Protein 2VTY (pdb70)

Sequence (144 aa):
VYPLPENMVYRFDKSTNILDYLSTERDHVMMAVRRYYMSKQRRLDDLYRQLPTKTRSYIDIINIYCDKVSNDYMASTKSFTVYDINNEVNTIMLDNKGLGVRLATISFITELGRRCMNPVKTIKMFTLLSHTICDDCFVDYITDIS

Solvent-accessible surface area: 10705 Å² total; per-residue (Å²): 88,205,111,88,84,106,100,73,51,128,60,133,91,72,74,66,37,64,101,106,69,26,91,74,138,175,37,86,89,59,85,60,75,115,141,140,118,67,99,85,125,115,51,62,64,9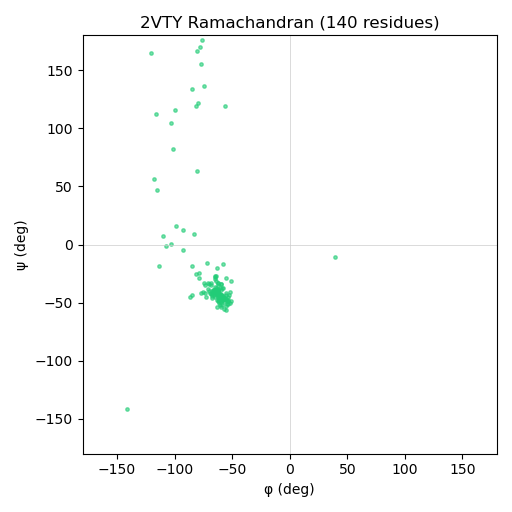2,156,114,41,83,111,139,49,73,36,54,55,71,12,52,65,102,96,18,74,129,99,67,133,106,115,204,5,51,62,170,97,21,57,12,158,84,35,12,89,105,9,69,85,84,3,133,120,68,99,30,34,49,32,0,19,59,12,31,37,102,7,49,53,16,10,151,85,15,54,63,69,97,47,15,104,131,1,80,71,65,1,54,141,18,10,64,34,120,25,8,69,86,73,11,69,121,85,74

Nearest PDB structures (foldseek):
  2vty-assembly1_A  TM=1.007E+00  e=2.854E-21  Orthopoxvirus vaccinia
  5ajj-assembly1_A-2  TM=9.37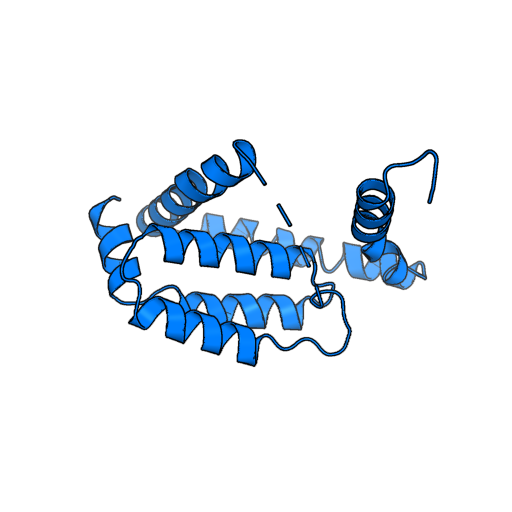5E-01  e=9.567E-15  Variola virus
  5ajk-assembly1_C  TM=9.297E-01  e=5.403E-15  Variola virus
  4d2l-assembly1_A  TM=9.194E-01  e=1.202E-14  Vaccinia virus Ankara
  5ajk-assembly1_A  TM=8.430E-01  e=2.882E-15  Variola virus

CATH classification: 1.10.437.10

Organism: Vaccinia virus (strain Ankara) (NCBI:txid126794)

Foldseek 3Di:
DPPDDPVVVVVVCLVCVCVVQCPDVVSVVVVVVVVVVVVVVVVVVVVVDDVLVVLLVVVLCVVLVVVVVVHCLQDPDDDLPVVLVVLLVVCVVDLDLVSLSVLVNVLVVSLVSHPDPVVSVVSVVSNVVSSPDVSNVVVSVVVD

Structure (mmCIF, N/CA/C/O backbone):
data_2VTY
#
_entry.id   2VTY
#
_cell.length_a   88.261
_cell.length_b   88.261
_cell.length_c   88.261
_cell.angle_alpha   90.00
_cell.angle_beta   90.00
_cell.angle_gamma   90.00
#
_symmetry.space_group_name_H-M   'P 2 3'
#
loop_
_entity.id
_entity.type
_entity.pdbx_description
1 polymer 'PROTEIN F1'
2 water water
#
loop_
_atom_site.group_PDB
_atom_site.id
_atom_site.type_symbol
_atom_site.label_atom_id
_atom_site.label_alt_id
_atom_site.label_comp_id
_atom_site.label_asym_id
_atom_site.label_entity_id
_atom_site.label_seq_id
_atom_site.pdbx_PDB_ins_code
_atom_site.Cartn_x
_atom_site.Cartn_y
_atom_site.Cartn_z
_atom_site.occupancy
_atom_site.B_iso_or_equiv
_atom_site.auth_seq_id
_atom_site.auth_comp_id
_atom_site.auth_asym_id
_atom_site.auth_atom_id
_atom_site.pdbx_PDB_model_num
ATOM 1 N N . VAL A 1 30 ? -8.384 -26.356 33.759 1.00 68.75 34 VAL A N 1
ATOM 2 C CA . VAL A 1 30 ? -9.317 -26.514 34.932 1.00 69.58 34 VAL A CA 1
ATOM 3 C C . VAL A 1 30 ? -9.850 -25.156 35.433 1.00 69.61 34 VAL A C 1
ATOM 4 O O . VAL A 1 30 ? -9.838 -24.184 34.676 1.00 69.80 34 VAL A O 1
ATOM 6 N N . TYR A 1 31 ? -10.307 -25.074 36.690 1.00 69.74 35 TYR A N 1
ATOM 7 C CA . TYR A 1 31 ? -11.076 -23.886 37.124 1.00 69.62 35 TYR A CA 1
ATOM 8 C C . TYR A 1 31 ? -10.462 -22.764 37.990 1.00 67.84 35 TYR A C 1
ATOM 9 O O . TYR A 1 31 ? -10.102 -22.998 39.149 1.00 69.03 35 TYR A O 1
ATOM 18 N N . PRO A 1 32 ? -10.168 -21.621 37.355 1.00 65.41 36 PRO A N 1
ATOM 19 C CA . PRO A 1 32 ? -11.009 -20.465 37.131 1.00 63.38 36 PRO A CA 1
ATOM 20 C C . PRO A 1 32 ? -11.233 -20.415 35.604 1.00 61.37 36 PRO A C 1
ATOM 21 O O . PRO A 1 32 ? -12.188 -19.805 35.141 1.00 61.16 36 PRO A O 1
ATOM 25 N N . LEU A 1 33 ? -10.363 -21.104 34.856 1.00 59.41 37 LEU A N 1
ATOM 26 C CA . LEU A 1 33 ? -10.290 -21.075 33.381 1.00 58.74 37 LEU A CA 1
ATOM 27 C C . LEU A 1 33 ? -11.414 -21.862 32.709 1.00 58.74 37 LEU A C 1
ATOM 28 O O . LEU A 1 33 ? -11.741 -22.965 33.144 1.00 57.71 37 LEU A O 1
ATOM 33 N N . PRO A 1 34 ? -12.014 -21.295 31.642 1.00 59.40 38 PRO A N 1
ATOM 34 C CA . PRO A 1 34 ? -12.958 -22.067 30.818 1.00 60.01 38 PRO A CA 1
ATOM 35 C C . PRO A 1 34 ? -12.310 -23.353 30.279 1.00 60.92 38 PRO A C 1
ATOM 36 O O . PRO A 1 34 ? -11.300 -23.288 29.559 1.00 61.02 38 PRO A O 1
ATOM 40 N N . GLU A 1 35 ? -12.863 -24.514 30.644 1.00 62.02 39 GLU A N 1
ATOM 41 C CA . GLU A 1 35 ? -12.302 -25.807 30.197 1.00 62.60 39 GLU A CA 1
ATOM 42 C C . GLU A 1 35 ? -12.187 -25.915 28.655 1.00 61.93 39 GLU A C 1
ATOM 43 O O . GLU A 1 35 ? -11.170 -26.384 28.135 1.00 61.71 39 GLU A O 1
ATOM 47 N N . ASN A 1 36 ? -13.200 -25.450 27.927 1.00 60.78 40 ASN A N 1
ATOM 48 C CA . ASN A 1 36 ? -13.080 -25.350 26.466 1.00 59.77 40 ASN A CA 1
ATOM 49 C C . ASN A 1 36 ? -11.826 -24.613 26.012 1.00 57.12 40 ASN A C 1
ATOM 50 O O . ASN A 1 36 ? -11.286 -24.914 24.952 1.00 57.24 40 ASN A O 1
ATOM 54 N N . MET A 1 37 ? -11.374 -23.648 26.816 1.00 53.65 41 MET A N 1
ATOM 55 C CA . MET A 1 37 ? -10.233 -22.804 26.447 1.00 49.84 41 MET A CA 1
ATOM 56 C C . MET A 1 37 ? -8.903 -23.581 26.525 1.00 45.84 41 MET A C 1
ATOM 57 O O . MET A 1 37 ? -8.099 -23.491 25.612 1.00 44.73 41 MET A O 1
ATOM 62 N N . VAL A 1 38 ? -8.689 -24.342 27.595 1.00 42.52 42 VAL A N 1
ATOM 63 C CA . VAL A 1 38 ? -7.435 -25.088 27.747 1.00 40.54 42 VAL A CA 1
ATOM 64 C C . VAL A 1 38 ? -7.336 -26.162 26.676 1.00 40.11 42 VAL A C 1
ATOM 65 O O . VAL A 1 38 ? -6.274 -26.348 26.078 1.00 39.49 42 VAL A O 1
ATOM 69 N N . TYR A 1 39 ? -8.439 -26.869 26.442 1.00 39.27 43 TYR A N 1
ATOM 70 C CA . TYR A 1 39 ? -8.514 -27.845 25.365 1.00 39.60 43 TYR A CA 1
ATOM 71 C C . TYR A 1 39 ? -8.153 -27.214 23.986 1.00 37.68 43 TYR A C 1
ATOM 72 O O . TYR A 1 39 ? -7.393 -27.816 23.214 1.00 36.62 43 TYR A O 1
ATOM 81 N N . ARG A 1 40 ? -8.662 -26.010 23.698 1.00 35.83 44 ARG A N 1
ATOM 82 C CA . ARG A 1 40 ? -8.377 -25.323 22.438 1.00 35.85 44 ARG A CA 1
ATOM 83 C C . ARG A 1 40 ? -6.904 -24.991 22.324 1.00 35.55 44 ARG A C 1
ATOM 84 O O . ARG A 1 40 ? -6.329 -25.054 21.221 1.00 34.83 44 ARG A O 1
ATOM 87 N N . PHE A 1 41 ? -6.296 -24.620 23.457 1.00 33.39 45 PHE A N 1
ATOM 88 C CA . PHE A 1 41 ? -4.878 -24.271 23.468 1.00 31.71 45 PHE A CA 1
ATOM 89 C C . PHE A 1 41 ? -3.985 -25.507 23.373 1.00 30.55 45 PHE A C 1
ATOM 90 O O . PHE A 1 41 ? -2.981 -25.482 22.678 1.00 29.92 45 PHE A O 1
ATOM 98 N N . ASP A 1 42 ? -4.346 -26.573 24.077 1.00 30.71 46 ASP A N 1
ATOM 99 C CA . ASP A 1 42 ? -3.692 -27.865 23.889 1.00 32.91 46 ASP A CA 1
ATOM 100 C C . ASP A 1 42 ? -3.736 -28.257 22.396 1.00 34.14 46 ASP A C 1
ATOM 101 O O . ASP A 1 42 ? -2.731 -28.677 21.822 1.00 33.29 46 ASP A O 1
ATOM 106 N N . LYS A 1 43 ? -4.900 -28.089 21.764 1.00 34.90 47 LYS A N 1
ATOM 107 C CA . LYS A 1 43 ? -5.055 -28.483 20.365 1.00 37.17 47 LYS A CA 1
ATOM 108 C C . LYS A 1 43 ? -4.153 -27.634 19.461 1.00 35.77 47 LYS A C 1
ATOM 109 O O . LYS A 1 43 ? -3.484 -28.156 18.575 1.00 35.01 47 LYS A O 1
ATOM 114 N N . SER A 1 44 ? -4.065 -26.341 19.747 1.00 34.79 48 SER A N 1
ATOM 115 C CA . SER A 1 44 ? -3.303 -25.433 18.891 1.00 34.89 48 SER A CA 1
ATOM 116 C C . SER A 1 44 ? -1.787 -25.621 19.000 1.00 32.58 48 SER A C 1
ATOM 117 O O . SER A 1 44 ? -1.067 -25.125 18.148 1.00 32.62 48 SER A O 1
ATOM 120 N N . THR A 1 45 ? -1.328 -26.319 20.047 1.00 30.54 49 THR A N 1
ATOM 121 C CA . THR A 1 45 ? 0.107 -26.540 20.297 1.00 30.14 49 THR A CA 1
ATOM 122 C C . THR A 1 45 ? 0.517 -27.978 20.080 1.00 29.94 49 THR A C 1
ATOM 123 O O . THR A 1 45 ? 1.648 -28.362 20.334 1.00 28.08 49 THR A O 1
ATOM 127 N N . ASN A 1 46 ? -0.417 -28.761 19.554 1.00 31.02 50 ASN A N 1
ATOM 128 C CA . ASN A 1 46 ? -0.197 -30.165 19.295 1.00 31.75 50 ASN A CA 1
ATOM 129 C C . ASN A 1 46 ? 0.972 -30.457 18.317 1.00 28.98 50 ASN A C 1
ATOM 130 O O . ASN A 1 46 ? 1.661 -31.434 18.503 1.00 29.61 50 ASN A O 1
ATOM 135 N N . ILE A 1 47 ? 1.217 -29.599 17.320 1.00 27.35 51 ILE A N 1
ATOM 136 C CA . ILE A 1 47 ? 2.328 -29.801 16.374 1.00 26.14 51 ILE A CA 1
ATOM 137 C C . ILE A 1 47 ? 3.627 -29.928 17.140 1.00 24.39 51 ILE A C 1
A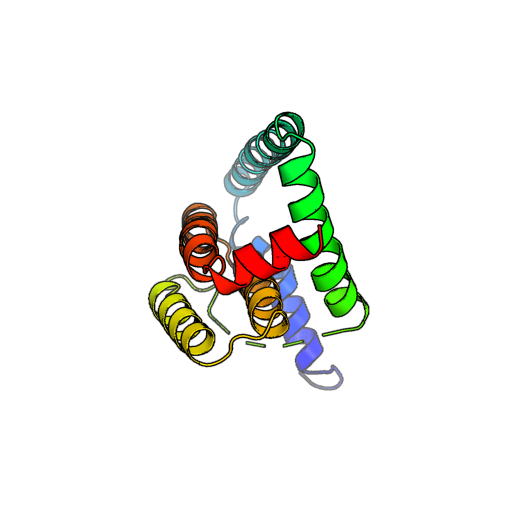TOM 138 O O . ILE A 1 47 ? 4.559 -30.560 16.657 1.00 24.40 51 ILE A O 1
ATOM 143 N N . LEU A 1 48 ? 3.728 -29.302 18.313 1.00 23.91 52 LEU A N 1
ATOM 144 C CA . LEU A 1 48 ? 5.000 -29.291 19.034 1.00 24.16 52 LEU A CA 1
ATOM 145 C C . LEU A 1 48 ? 5.435 -30.681 19.482 1.00 24.71 52 LEU A C 1
ATOM 146 O O . LEU A 1 48 ? 6.617 -30.938 19.580 1.00 23.52 52 LEU A O 1
ATOM 151 N N . ASP A 1 49 ? 4.480 -31.574 19.751 1.00 26.71 53 ASP A N 1
ATOM 152 C CA . ASP A 1 49 ? 4.813 -32.974 20.028 1.00 28.61 53 ASP A CA 1
ATOM 153 C C . ASP A 1 49 ? 5.457 -33.662 18.828 1.00 29.30 53 ASP A C 1
ATOM 154 O O . ASP A 1 49 ? 6.116 -34.681 19.001 1.00 29.50 53 ASP A O 1
ATOM 159 N N . TYR A 1 50 ? 5.265 -33.121 17.621 1.00 29.24 54 TYR A N 1
ATOM 160 C CA . TYR A 1 50 ? 5.889 -33.650 16.393 1.00 29.21 54 TYR A CA 1
ATOM 161 C C . TYR A 1 50 ? 7.224 -32.973 16.065 1.00 29.00 54 TYR A C 1
ATOM 162 O O . TYR A 1 50 ? 7.910 -33.349 15.123 1.00 30.47 54 TYR A O 1
ATOM 171 N N . LEU A 1 51 ? 7.587 -31.961 16.837 1.00 26.22 55 LEU A N 1
ATOM 172 C CA . LEU A 1 51 ? 8.792 -31.230 16.568 1.00 24.80 55 LEU A CA 1
ATOM 173 C C . LEU A 1 51 ? 9.740 -31.400 17.760 1.00 24.77 55 LEU A C 1
ATOM 174 O O . LEU A 1 51 ? 10.199 -30.401 18.305 1.00 24.65 55 LEU A O 1
ATOM 179 N N . SER A 1 52 ? 10.068 -32.650 18.126 1.00 23.68 56 SER A N 1
ATOM 180 C CA . SER A 1 52 ? 10.789 -32.929 19.384 1.00 25.55 56 SER A CA 1
ATOM 181 C C . SER A 1 52 ? 12.278 -32.669 19.306 1.00 25.49 56 SER A C 1
ATOM 182 O O . SER A 1 52 ? 12.929 -32.362 20.348 1.00 28.23 56 SER A O 1
ATOM 185 N N . THR A 1 53 ? 12.835 -32.816 18.105 1.00 22.32 57 THR A N 1
ATOM 186 C CA . THR A 1 53 ? 14.288 -32.691 17.913 1.00 20.54 57 THR A CA 1
ATOM 187 C C . THR A 1 53 ? 14.489 -31.550 16.907 1.00 19.62 57 THR A C 1
ATOM 188 O O . THR A 1 53 ? 13.543 -31.146 16.255 1.00 19.47 57 THR A O 1
ATOM 192 N N . GLU A 1 54 ? 15.704 -31.043 16.795 1.00 18.66 58 GLU A N 1
ATOM 193 C CA . GLU A 1 54 ? 16.111 -30.127 15.722 1.00 20.34 58 GLU A CA 1
ATOM 194 C C . GLU A 1 54 ? 15.865 -30.717 14.331 1.00 20.77 58 GLU A C 1
ATOM 195 O O . GLU A 1 54 ? 15.339 -30.033 13.464 1.00 21.42 58 GLU A O 1
ATOM 201 N N . ARG A 1 55 ? 16.243 -31.984 14.125 1.00 19.01 59 ARG A N 1
ATOM 202 C CA . ARG A 1 55 ? 15.929 -32.688 12.882 1.00 19.79 59 ARG A CA 1
ATOM 203 C C . ARG A 1 55 ? 14.459 -32.643 12.518 1.00 16.98 59 ARG A C 1
ATOM 204 O O . ARG A 1 55 ? 14.123 -32.381 11.370 1.00 18.61 59 ARG A O 1
ATOM 212 N N . ASP A 1 56 ? 13.571 -32.844 13.478 1.00 18.27 60 ASP A N 1
ATOM 213 C CA . ASP A 1 56 ? 12.147 -32.720 13.194 1.00 18.49 60 ASP A CA 1
ATOM 214 C C . ASP A 1 56 ? 11.764 -31.323 12.703 1.00 18.30 60 ASP A C 1
ATOM 215 O O . ASP A 1 56 ? 10.940 -31.203 11.790 1.00 17.70 60 ASP A O 1
ATOM 220 N N . HIS A 1 57 ? 12.294 -30.280 13.355 1.00 16.38 61 HIS A N 1
ATOM 221 C CA . HIS A 1 57 ? 12.068 -28.901 12.897 1.00 17.07 61 HIS A CA 1
ATOM 222 C C . HIS A 1 57 ? 12.545 -28.666 11.473 1.00 15.96 61 HIS A C 1
ATOM 223 O O . HIS A 1 57 ? 11.835 -28.062 10.692 1.00 17.02 61 HIS A O 1
ATOM 230 N N . VAL A 1 58 ? 13.764 -29.105 11.159 1.00 15.37 62 VAL A N 1
ATOM 231 C CA . VAL A 1 58 ? 14.344 -28.898 9.832 1.00 15.54 62 VAL A CA 1
ATOM 232 C C . VAL A 1 58 ? 13.565 -29.663 8.739 1.00 16.08 62 VAL A C 1
ATOM 233 O O . VAL A 1 58 ? 13.332 -29.155 7.632 1.00 17.30 62 VAL A O 1
ATOM 237 N N . MET A 1 59 ? 13.147 -30.875 9.046 1.00 16.40 63 MET A N 1
ATOM 238 C CA . MET A 1 59 ? 12.375 -31.679 8.083 1.00 18.56 63 MET A CA 1
ATOM 239 C C . MET A 1 59 ? 11.039 -31.038 7.841 1.00 16.77 63 MET A C 1
ATOM 240 O O . MET A 1 59 ? 10.596 -30.978 6.719 1.00 15.90 63 MET A O 1
ATOM 245 N N . MET A 1 60 ? 10.399 -30.535 8.902 1.00 16.74 64 MET A N 1
ATOM 246 C CA . MET A 1 60 ? 9.159 -29.791 8.731 1.00 16.64 64 MET A CA 1
ATOM 247 C C . MET A 1 60 ? 9.361 -28.553 7.810 1.00 16.01 64 MET A C 1
ATOM 248 O O . MET A 1 60 ? 8.531 -28.227 6.960 1.00 16.15 64 MET A O 1
ATOM 253 N N . ALA A 1 61 ? 10.445 -27.832 8.028 1.00 15.23 65 ALA A N 1
ATOM 254 C CA . ALA A 1 61 ? 10.753 -26.661 7.224 1.00 14.57 65 ALA A CA 1
ATOM 255 C C . ALA A 1 61 ? 10.950 -27.052 5.764 1.00 14.67 65 ALA A C 1
ATOM 256 O O . ALA A 1 61 ? 10.431 -26.370 4.875 1.00 15.89 65 ALA A O 1
ATOM 258 N N . VAL A 1 62 ? 11.699 -28.133 5.518 1.00 14.50 66 VAL A N 1
ATOM 259 C CA . VAL A 1 62 ? 11.918 -28.628 4.157 1.00 15.56 66 VAL A CA 1
ATOM 260 C C . VAL A 1 62 ? 10.592 -29.016 3.467 1.00 16.46 66 VAL A C 1
ATOM 261 O O . VAL A 1 62 ? 10.304 -28.531 2.372 1.00 15.62 66 VAL A O 1
ATOM 265 N N . ARG A 1 63 ? 9.788 -29.843 4.130 1.00 17.04 67 ARG A N 1
ATOM 266 C CA A ARG A 1 63 ? 8.478 -30.245 3.603 0.50 18.90 67 ARG A CA 1
ATOM 267 C CA B ARG A 1 63 ? 8.469 -30.243 3.637 0.50 17.81 67 ARG A CA 1
ATOM 268 C C . ARG A 1 63 ? 7.511 -29.070 3.365 1.00 17.46 67 ARG A C 1
ATOM 269 O O . ARG A 1 63 ? 6.772 -29.049 2.379 1.00 16.60 67 ARG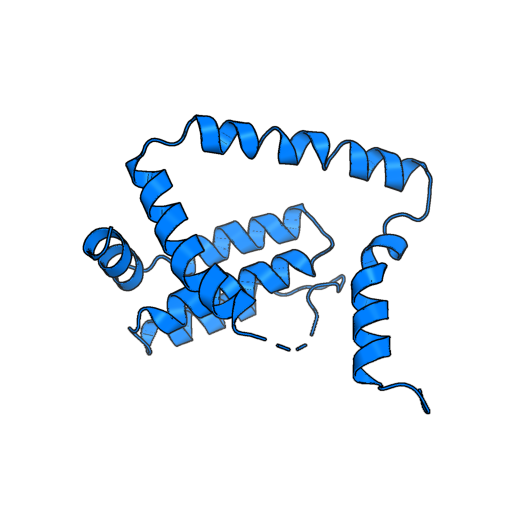 A O 1
ATOM 284 N N . TYR A 1 64 ? 7.474 -28.121 4.281 1.00 17.33 68 TYR A N 1
ATOM 285 C CA . TYR A 1 64 ? 6.655 -26.948 4.088 1.00 16.56 68 TYR A CA 1
ATOM 286 C C . TYR A 1 64 ? 7.113 -26.181 2.853 1.00 16.98 68 TYR A C 1
ATOM 287 O O . TYR A 1 64 ? 6.290 -25.819 2.046 1.00 17.90 68 TYR A O 1
ATOM 296 N N . TYR A 1 65 ? 8.419 -25.924 2.707 1.00 16.68 69 TYR A N 1
ATOM 297 C CA . TYR A 1 65 ? 8.932 -25.199 1.529 1.00 16.87 69 TYR A CA 1
ATOM 298 C C . TYR A 1 65 ? 8.496 -25.869 0.216 1.00 17.00 69 TYR A C 1
ATOM 299 O O . TYR A 1 65 ? 7.979 -25.218 -0.720 1.00 15.79 69 TYR A O 1
ATOM 308 N N . MET A 1 66 ? 8.740 -27.172 0.150 1.00 17.35 70 MET A N 1
ATOM 309 C CA . MET A 1 66 ? 8.386 -27.973 -1.009 1.00 18.56 70 MET A CA 1
ATOM 310 C C . MET A 1 66 ? 6.877 -27.923 -1.289 1.00 16.62 70 MET A C 1
ATOM 311 O O . MET A 1 66 ? 6.475 -27.727 -2.395 1.00 16.63 70 MET A O 1
ATOM 316 N N . SER A 1 67 ? 6.068 -28.127 -0.271 1.00 16.88 71 SER A N 1
ATOM 317 C CA . SER A 1 67 ? 4.610 -28.167 -0.426 1.00 19.06 71 SER A CA 1
ATOM 318 C C . SER A 1 67 ? 4.043 -26.813 -0.823 1.00 17.78 71 SER A C 1
ATOM 319 O O . SER A 1 67 ? 3.151 -26.708 -1.652 1.00 17.18 71 SER A O 1
ATOM 322 N N . LYS A 1 68 ? 4.593 -25.773 -0.242 1.00 18.99 72 LYS A N 1
ATOM 323 C CA . LYS A 1 68 ? 4.113 -24.431 -0.523 1.00 20.45 72 LYS A CA 1
ATOM 324 C C . LYS A 1 68 ? 4.534 -23.973 -1.900 1.00 18.73 72 LYS A C 1
ATOM 325 O O . LYS A 1 68 ? 3.735 -23.360 -2.606 1.00 19.01 72 LYS A O 1
ATOM 331 N N . GLN A 1 69 ? 5.773 -24.261 -2.290 1.00 17.43 73 GLN A N 1
ATOM 332 C CA . GLN A 1 69 ? 6.182 -24.001 -3.678 1.00 19.24 73 GLN A CA 1
ATOM 333 C C . GLN A 1 69 ? 5.324 -24.767 -4.686 1.00 18.25 73 GLN A C 1
ATOM 334 O O . GLN A 1 69 ? 4.902 -24.203 -5.710 1.00 19.28 73 GLN A O 1
ATOM 340 N N . ARG A 1 70 ? 5.044 -26.038 -4.393 1.00 18.97 74 ARG A N 1
ATOM 341 C CA A ARG A 1 70 ? 4.240 -26.835 -5.302 0.50 19.77 74 ARG A CA 1
ATOM 342 C CA B ARG A 1 70 ? 4.212 -26.888 -5.263 0.50 20.20 74 ARG A CA 1
ATOM 343 C C . ARG A 1 70 ? 2.834 -26.241 -5.445 1.00 20.35 74 ARG A C 1
ATOM 344 O O . ARG A 1 70 ? 2.317 -26.166 -6.548 1.00 21.90 74 ARG A O 1
ATOM 359 N N . LEU A 1 71 ? 2.223 -25.830 -4.336 1.00 20.10 75 LEU A N 1
ATOM 360 C CA . LEU A 1 71 ? 0.862 -25.300 -4.369 1.00 20.94 75 LEU A CA 1
ATOM 361 C C . LEU A 1 71 ? 0.842 -23.955 -5.078 1.00 21.50 75 LEU A C 1
ATOM 362 O O . LEU A 1 71 ? -0.041 -23.687 -5.893 1.00 21.97 75 LEU A O 1
ATOM 367 N N . ASP A 1 72 ? 1.825 -23.101 -4.808 1.00 22.71 76 ASP A N 1
ATOM 368 C CA . ASP A 1 72 ? 1.864 -21.814 -5.523 1.00 23.49 76 ASP A CA 1
ATOM 369 C C . ASP A 1 72 ? 2.014 -22.029 -7.024 1.00 21.94 76 ASP A C 1
ATOM 370 O O . ASP A 1 72 ? 1.349 -21.364 -7.831 1.00 23.22 76 ASP A O 1
ATOM 375 N N . ASP A 1 73 ? 2.898 -22.942 -7.399 1.00 20.38 77 ASP A N 1
ATOM 376 C CA . ASP A 1 73 ? 3.072 -23.310 -8.797 1.00 21.00 77 ASP A CA 1
ATOM 377 C C . ASP A 1 73 ? 1.828 -23.918 -9.451 1.00 21.58 77 ASP A C 1
ATOM 378 O O . ASP A 1 73 ? 1.553 -23.674 -10.639 1.00 20.85 77 ASP A O 1
ATOM 383 N N . LEU A 1 74 ? 1.091 -24.734 -8.700 1.00 19.00 78 LEU A N 1
ATOM 384 C CA . LEU A 1 74 ? -0.097 -25.355 -9.251 1.00 18.57 78 LEU A CA 1
ATOM 385 C C . LEU A 1 74 ? -1.107 -24.255 -9.613 1.00 19.73 78 LEU A C 1
ATOM 386 O O . LEU A 1 74 ? -1.640 -24.242 -10.707 1.00 17.91 78 LEU A O 1
ATOM 391 N N . TYR A 1 75 ? -1.341 -23.323 -8.692 1.00 18.38 79 TYR A N 1
ATOM 392 C CA . TYR A 1 75 ? -2.299 -22.306 -8.946 1.00 18.82 79 TYR A CA 1
ATOM 393 C C . TYR A 1 75 ? -1.894 -21.521 -10.190 1.00 20.33 79 TYR A C 1
ATOM 394 O O . TYR A 1 75 ? -2.741 -21.202 -11.039 1.00 19.50 79 TYR A O 1
ATOM 403 N N . ARG A 1 76 ? -0.610 -21.191 -10.290 1.00 20.93 80 ARG A N 1
ATOM 404 C CA . ARG A 1 76 ? -0.089 -20.488 -11.463 1.00 22.41 80 ARG A CA 1
ATOM 405 C C . ARG A 1 76 ? -0.314 -21.201 -12.807 1.00 23.09 80 ARG A C 1
ATOM 406 O O . ARG A 1 76 ? -0.217 -20.582 -13.840 1.00 23.21 80 ARG A O 1
ATOM 414 N N . GLN A 1 77 ? -0.620 -22.489 -12.798 1.00 23.44 81 GLN A N 1
ATOM 415 C CA . GLN A 1 77 ? -0.879 -23.170 -14.061 1.00 25.17 81 GLN A CA 1
ATOM 416 C C . GLN A 1 77 ? -2.383 -23.408 -14.304 1.00 23.22 81 GLN A C 1
ATOM 417 O O . GLN A 1 77 ? -2.766 -23.967 -15.342 1.00 22.94 81 GLN A O 1
ATOM 423 N N . LEU A 1 78 ? -3.231 -22.963 -13.365 1.00 20.01 82 LEU A N 1
ATOM 424 C CA . LEU A 1 78 ? -4.650 -23.166 -13.511 1.00 19.52 82 LEU A CA 1
ATOM 425 C C . LEU A 1 78 ? -5.264 -22.050 -14.363 1.00 17.56 82 LEU A C 1
ATOM 426 O O . LEU A 1 78 ? -5.005 -20.886 -14.118 1.00 17.94 82 LEU A O 1
ATOM 431 N N . PRO A 1 79 ? -6.121 -22.423 -15.331 1.00 17.28 83 PRO A N 1
ATOM 432 C CA . PRO A 1 79 ? -6.791 -21.469 -16.196 1.00 18.04 83 PRO A CA 1
ATOM 433 C C . PRO A 1 79 ? -7.960 -20.832 -15.434 1.00 18.78 83 PRO A C 1
ATOM 434 O O . PRO A 1 79 ? -8.286 -21.265 -14.320 1.00 17.87 83 PRO A O 1
ATOM 438 N N . THR A 1 80 ? -8.560 -19.791 -16.009 1.00 18.61 84 THR A N 1
ATOM 439 C CA . THR A 1 80 ? -9.568 -19.020 -15.295 1.00 18.75 84 THR A CA 1
ATOM 440 C C . THR A 1 80 ? -10.836 -19.814 -14.964 1.00 17.79 84 THR A C 1
ATOM 441 O O . THR A 1 80 ? -11.511 -19.508 -13.979 1.00 16.43 84 THR A O 1
ATOM 445 N N . LYS A 1 81 ? -11.159 -20.837 -15.760 1.00 17.72 85 LYS A N 1
ATOM 446 C CA . LYS A 1 81 ? -12.277 -21.695 -15.417 1.00 18.16 85 LYS A CA 1
ATOM 447 C C . LYS A 1 81 ? -12.092 -22.274 -14.016 1.00 16.83 85 LYS A C 1
ATOM 448 O O . LYS A 1 81 ? -12.953 -22.107 -13.184 1.00 16.79 85 LYS A O 1
ATOM 454 N N . THR A 1 82 ? -10.974 -22.961 -13.768 1.00 18.21 86 THR A N 1
ATOM 455 C CA . THR A 1 82 ? -10.709 -23.601 -12.454 1.00 16.30 86 THR A CA 1
ATOM 456 C C . THR A 1 82 ? -10.595 -22.552 -11.322 1.00 15.81 86 THR A C 1
ATOM 457 O O . THR A 1 82 ? -11.098 -22.764 -10.203 1.00 15.42 86 THR A O 1
ATOM 461 N N . ARG A 1 83 ? -9.968 -21.421 -11.623 1.00 14.63 87 ARG A N 1
ATOM 462 C CA . ARG A 1 83 ? -9.845 -20.313 -10.664 1.00 15.36 87 ARG A CA 1
ATOM 463 C C . ARG A 1 83 ? -11.187 -19.747 -10.212 1.00 14.84 87 ARG A C 1
ATOM 464 O O . ARG A 1 83 ? -11.351 -19.353 -9.075 1.00 17.12 87 ARG A O 1
ATOM 472 N N . SER A 1 84 ? -12.146 -19.678 -11.109 1.00 15.46 88 SER A N 1
ATOM 473 C CA . SER A 1 84 ? -13.484 -19.214 -10.755 1.00 17.48 88 SER A CA 1
ATOM 474 C C . SER A 1 84 ? -14.217 -20.247 -9.866 1.00 16.56 88 SER A C 1
ATOM 475 O O . SER A 1 84 ? -14.963 -19.889 -8.964 1.00 17.65 88 SER A O 1
ATOM 478 N N . TYR A 1 85 ? -13.961 -21.531 -10.094 1.00 16.17 89 TYR A N 1
ATOM 479 C CA . TYR A 1 85 ? -14.514 -22.608 -9.243 1.00 17.40 89 TYR A CA 1
ATOM 480 C C . TYR A 1 85 ? -13.907 -22.540 -7.839 1.00 16.41 89 TYR A C 1
ATOM 481 O O . TYR A 1 85 ? -14.626 -22.644 -6.856 1.00 18.33 89 TYR A O 1
ATOM 490 N N . ILE A 1 86 ? -12.603 -22.305 -7.753 1.00 15.35 90 ILE A N 1
ATOM 491 C CA . ILE A 1 86 ? -11.944 -22.049 -6.470 1.00 15.94 90 ILE A CA 1
ATOM 492 C C . ILE A 1 86 ? -12.534 -20.791 -5.803 1.00 17.42 90 ILE A C 1
ATOM 493 O O . ILE A 1 86 ? -12.799 -20.809 -4.620 1.00 17.26 90 ILE A O 1
ATOM 498 N N . ASP A 1 87 ? -12.767 -19.715 -6.574 1.00 17.29 91 ASP A N 1
ATOM 499 C CA . ASP A 1 87 ? -13.402 -18.517 -6.023 1.00 19.23 91 ASP A CA 1
ATOM 500 C C . ASP A 1 87 ? -14.763 -18.832 -5.398 1.00 16.92 91 ASP A C 1
ATOM 501 O O . ASP A 1 87 ? -15.061 -18.361 -4.326 1.00 17.56 91 ASP A O 1
ATOM 506 N N . ILE A 1 88 ? -15.601 -19.579 -6.097 1.00 17.46 92 ILE A N 1
ATOM 507 C CA . ILE A 1 88 ? -16.906 -19.971 -5.536 1.00 16.94 92 ILE A CA 1
ATOM 508 C C . ILE A 1 88 ? -16.780 -20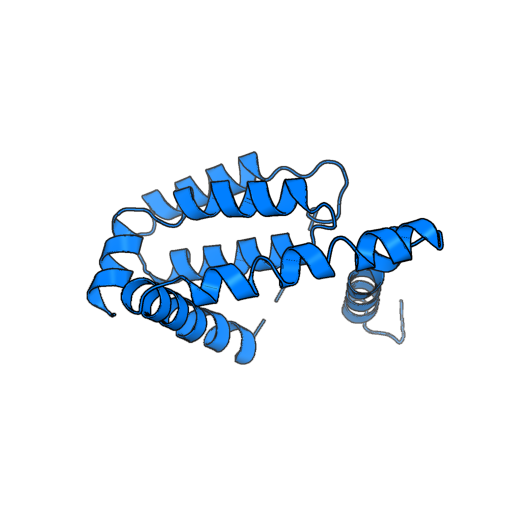.684 -4.169 1.00 17.51 92 ILE A C 1
ATOM 509 O O . ILE A 1 88 ? -17.459 -20.316 -3.203 1.00 15.79 92 ILE A O 1
ATOM 514 N N . ILE A 1 89 ? -15.887 -21.670 -4.077 1.00 17.20 93 ILE A N 1
ATOM 515 C CA . ILE A 1 89 ? -15.660 -22.355 -2.806 1.00 18.18 93 ILE A CA 1
ATOM 516 C C . ILE A 1 89 ? -15.207 -21.369 -1.705 1.00 18.83 93 ILE A C 1
ATOM 517 O O . ILE A 1 89 ? -15.737 -21.404 -0.602 1.00 17.82 93 ILE A O 1
ATOM 522 N N . ASN A 1 90 ? -14.245 -20.500 -2.016 1.00 17.73 94 ASN A N 1
ATOM 523 C CA . ASN A 1 90 ? -13.805 -19.463 -1.101 1.00 19.19 94 ASN A CA 1
ATOM 524 C C . ASN A 1 90 ? -14.978 -18.550 -0.672 1.00 18.89 94 ASN A C 1
ATOM 525 O O . ASN A 1 90 ? -15.146 -18.258 0.509 1.00 18.42 94 ASN A O 1
ATOM 530 N N . ILE A 1 91 ? -15.793 -18.108 -1.627 1.00 17.00 95 ILE A N 1
ATOM 531 C CA . ILE A 1 91 ? -16.913 -17.208 -1.299 1.00 17.42 95 ILE A CA 1
ATOM 532 C C . ILE A 1 91 ? -17.823 -17.765 -0.207 1.00 18.84 95 ILE A C 1
ATOM 533 O O . ILE A 1 91 ? -18.119 -17.070 0.767 1.00 17.41 95 ILE A O 1
ATOM 538 N N . TYR A 1 92 ? -18.241 -19.027 -0.350 1.00 19.43 96 TYR A N 1
ATOM 539 C CA . TYR A 1 92 ? -19.190 -19.604 0.607 1.00 21.11 96 TYR A CA 1
ATOM 540 C C . TYR A 1 92 ? -18.522 -20.174 1.867 1.00 23.36 96 TYR A C 1
ATOM 541 O O . TYR A 1 92 ? -18.971 -19.887 2.974 1.00 23.96 96 TYR A O 1
ATOM 550 N N . CYS A 1 93 ? -17.414 -20.900 1.711 1.00 25.13 97 CYS A N 1
ATOM 551 C CA . CYS A 1 93 ? -16.703 -21.482 2.865 1.00 28.50 97 CYS A CA 1
ATOM 552 C C . CYS A 1 93 ? -16.057 -20.425 3.729 1.00 32.40 97 CYS A C 1
ATOM 553 O O . CYS A 1 93 ? -16.149 -20.505 4.954 1.00 35.24 97 CYS A O 1
ATOM 556 N N . ASP A 1 94 ? -15.428 -19.428 3.108 1.00 36.16 98 ASP A N 1
ATOM 557 C CA . ASP A 1 94 ? -14.900 -18.266 3.847 1.00 41.21 98 ASP A CA 1
ATOM 558 C C . ASP A 1 94 ? -15.981 -17.438 4.567 1.00 42.98 98 ASP A C 1
ATOM 559 O O . ASP A 1 94 ? -15.757 -16.978 5.689 1.00 44.24 98 ASP A O 1
ATOM 564 N N . LYS A 1 95 ? -17.141 -17.251 3.940 1.00 44.52 99 LYS A N 1
ATOM 565 C CA . LYS A 1 95 ? -18.247 -16.508 4.569 1.00 45.97 99 LYS A CA 1
ATOM 566 C C . LYS A 1 95 ? -18.707 -17.162 5.869 1.00 47.54 99 LYS A C 1
ATOM 567 O O . LYS A 1 95 ? -18.758 -16.494 6.907 1.00 47.74 99 LYS A O 1
ATOM 573 N N . VAL A 1 96 ? -19.034 -18.455 5.806 1.00 48.86 100 VAL A N 1
ATOM 574 C CA . VAL A 1 96 ? -19.519 -19.204 6.982 1.00 50.24 100 VAL A CA 1
ATOM 575 C C . VAL A 1 96 ? -18.471 -19.225 8.092 1.00 52.41 100 VAL A C 1
ATOM 576 O O . VAL A 1 96 ? -18.817 -19.046 9.266 1.00 52.45 100 VAL A O 1
ATOM 580 N N . SER A 1 97 ? -17.206 -19.419 7.704 1.00 55.29 101 SER A N 1
ATOM 581 C CA . SER A 1 97 ? -16.100 -19.559 8.649 1.00 59.08 101 SER A CA 1
ATOM 582 C C . SER A 1 97 ? -15.799 -18.262 9.378 1.00 61.59 101 SER A C 1
ATOM 583 O O . SER A 1 97 ? -15.436 -18.289 10.562 1.00 62.41 101 SER A O 1
ATOM 586 N N . ASN A 1 98 ? -15.964 -17.136 8.679 1.00 64.10 102 ASN A N 1
ATOM 587 C CA . ASN A 1 98 ? -15.821 -15.810 9.289 1.00 66.86 102 ASN A CA 1
ATOM 588 C C . ASN A 1 98 ? -17.044 -15.411 10.129 1.00 67.93 102 ASN A C 1
ATOM 589 O O . ASN A 1 98 ? -16.888 -14.863 11.225 1.00 68.22 102 ASN A O 1
ATOM 594 N N . ASP A 1 99 ? -18.247 -15.697 9.624 1.00 68.96 103 ASP A N 1
ATOM 595 C CA . ASP A 1 99 ? -19.496 -15.522 10.395 1.00 70.28 103 ASP A CA 1
ATOM 596 C C . ASP A 1 99 ? -19.597 -16.431 11.642 1.00 71.16 103 ASP A C 1
ATOM 597 O O . ASP A 1 99 ? -20.296 -16.088 12.601 1.00 71.44 103 ASP A O 1
ATOM 602 N N . TYR A 1 100 ? -18.926 -17.587 11.607 1.00 71.60 104 TYR A N 1
ATOM 603 C CA . TYR A 1 100 ? -18.891 -18.534 12.725 1.00 71.98 104 TYR A CA 1
ATOM 604 C C . TYR A 1 100 ? -17.494 -19.146 12.835 1.00 72.76 104 TYR A C 1
ATOM 605 O O . TYR A 1 100 ? -17.079 -19.618 13.899 1.00 73.54 104 TYR A O 1
ATOM 607 N N . MET A 1 110 ? -10.415 -36.766 16.975 1.00 93.62 114 MET A N 1
ATOM 608 C CA . MET A 1 110 ? -9.876 -38.053 16.532 1.00 94.01 114 MET A CA 1
ATOM 609 C C . MET A 1 110 ? -8.921 -37.961 15.328 1.00 93.24 114 MET A C 1
ATOM 610 O O . MET A 1 110 ? -8.257 -38.948 14.998 1.00 93.11 114 MET A O 1
ATOM 615 N N . ALA A 1 111 ? -8.853 -36.789 14.682 1.00 92.38 115 ALA A N 1
ATOM 616 C CA . ALA A 1 111 ? -8.042 -36.602 13.458 1.00 91.04 115 ALA A CA 1
ATOM 617 C C . ALA A 1 111 ? -6.533 -36.519 13.703 1.00 90.16 115 ALA A C 1
ATOM 618 O O . ALA A 1 111 ? -5.746 -36.956 12.854 1.00 89.75 115 ALA A O 1
ATOM 620 N N . SER A 1 112 ? -6.142 -35.950 14.849 1.00 89.31 116 SER A N 1
ATOM 621 C CA . SER A 1 112 ? -4.720 -35.841 15.244 1.00 88.64 116 SER A CA 1
ATOM 622 C C . SER A 1 112 ? -4.170 -37.116 15.904 1.00 88.21 116 SER A C 1
ATOM 623 O O . SER A 1 112 ? -3.046 -37.120 16.424 1.00 88.01 116 SER A O 1
ATOM 626 N N . THR A 1 113 ? -4.978 -38.182 15.861 1.00 87.52 117 THR A N 1
ATOM 627 C CA . THR A 1 113 ? -4.616 -39.512 16.359 1.00 86.63 117 THR A CA 1
ATOM 628 C C . THR A 1 113 ? -3.744 -40.289 15.354 1.00 85.70 117 THR A C 1
ATOM 629 O O . THR A 1 113 ? -3.625 -39.914 14.175 1.00 85.43 117 THR A O 1
ATOM 633 N N . LYS A 1 114 ? -3.146 -41.373 15.843 1.00 84.43 118 LYS A N 1
ATOM 634 C CA . LYS A 1 114 ? -2.274 -42.248 15.050 1.00 83.21 118 LYS A CA 1
ATOM 635 C C . LYS A 1 114 ? -3.042 -43.230 14.126 1.00 81.19 118 LYS A C 1
ATOM 636 O O . LYS A 1 114 ? -2.519 -43.661 13.087 1.00 80.95 118 LYS A O 1
ATOM 642 N N . SER A 1 115 ? -4.286 -43.541 14.501 1.00 78.79 119 SER A N 1
ATOM 643 C CA . SER A 1 115 ? -5.104 -44.596 13.867 1.00 76.07 119 SER A CA 1
ATOM 644 C C . SER A 1 115 ? -6.383 -44.089 13.130 1.00 73.60 119 SER A C 1
ATOM 645 O O . SER A 1 115 ? -7.476 -44.669 13.262 1.00 72.94 119 SER A O 1
ATOM 648 N N . PHE A 1 116 ? -6.212 -43.041 12.317 1.00 70.69 120 PHE A N 1
ATOM 649 C CA . PHE A 1 116 ? -7.320 -42.222 11.766 1.00 66.77 120 PHE A CA 1
ATOM 650 C C . PHE A 1 116 ? -8.102 -42.797 10.542 1.00 63.36 120 PHE A C 1
ATOM 651 O O . PHE A 1 116 ? -7.529 -43.076 9.474 1.00 62.95 120 PHE A O 1
ATOM 659 N N . THR A 1 117 ? -9.422 -42.951 10.723 1.00 59.12 121 THR A N 1
ATOM 660 C CA . THR A 1 117 ? -10.307 -43.577 9.714 1.00 55.32 121 THR A CA 1
ATOM 661 C C . THR A 1 117 ? -11.124 -42.611 8.875 1.00 50.51 121 THR A C 1
ATOM 662 O O . THR A 1 117 ? -12.346 -42.373 9.093 1.00 49.85 121 THR A O 1
ATOM 666 N N . VAL A 1 118 ? -10.422 -42.122 7.869 1.00 43.92 122 VAL A N 1
ATOM 667 C CA . VAL A 1 118 ? -11.007 -41.371 6.809 1.00 39.50 122 VAL A CA 1
ATOM 668 C C . VAL A 1 118 ? -12.067 -42.206 6.091 1.00 35.59 122 VAL A C 1
ATOM 669 O O . VAL A 1 118 ? -13.060 -41.660 5.631 1.00 34.13 122 VAL A O 1
ATOM 673 N N . TYR A 1 119 ? -11.841 -43.520 5.993 1.00 32.96 123 TYR A N 1
ATOM 674 C CA . TYR A 1 119 ? -12.675 -44.426 5.190 1.00 32.00 123 TYR A CA 1
ATOM 675 C C . TYR A 1 119 ? -14.141 -44.403 5.591 1.00 29.61 123 TYR A C 1
ATOM 676 O O . TYR A 1 119 ? -15.010 -44.274 4.753 1.00 28.13 123 TYR A O 1
ATOM 685 N N . ASP A 1 120 ? -14.409 -44.530 6.880 1.00 29.35 124 ASP A N 1
ATOM 686 C CA . ASP A 1 120 ? -15.781 -44.507 7.348 1.00 29.01 124 ASP A CA 1
ATOM 687 C C . ASP A 1 120 ? -16.390 -43.120 7.252 1.00 28.09 124 ASP A C 1
ATOM 688 O O . ASP A 1 120 ? -17.551 -42.986 6.894 1.00 28.16 124 ASP A O 1
ATOM 693 N N . ILE A 1 121 ? -15.604 -42.086 7.549 1.00 28.24 125 ILE A N 1
ATOM 694 C CA . ILE A 1 121 ? -16.064 -40.701 7.369 1.00 27.48 125 ILE A CA 1
ATOM 695 C C . ILE A 1 121 ? -16.471 -40.481 5.905 1.00 25.49 125 ILE A C 1
ATOM 696 O O . ILE A 1 121 ? -17.569 -39.985 5.655 1.00 26.59 125 ILE A O 1
ATOM 701 N N . ASN A 1 122 ? -15.624 -40.908 4.952 1.00 23.17 126 ASN A N 1
ATOM 702 C CA . ASN A 1 122 ? -15.972 -40.845 3.531 1.00 21.38 126 ASN A CA 1
ATOM 703 C C . ASN A 1 122 ? -17.338 -41.458 3.217 1.00 21.93 126 ASN A C 1
ATOM 704 O O . ASN A 1 122 ? -18.169 -40.878 2.465 1.00 20.31 126 ASN A O 1
ATOM 709 N N . ASN A 1 123 ? -17.540 -42.666 3.740 1.00 20.23 127 ASN A N 1
ATOM 710 C CA . ASN A 1 123 ? -18.722 -43.431 3.393 1.00 21.46 127 ASN A CA 1
ATOM 711 C C . ASN A 1 123 ? -19.946 -42.800 4.026 1.00 21.47 127 ASN A C 1
ATOM 712 O O . ASN A 1 123 ? -21.037 -42.820 3.450 1.00 22.16 127 ASN A O 1
ATOM 717 N N . GLU A 1 124 ? -19.760 -42.223 5.206 1.00 23.40 128 GLU A N 1
ATOM 718 C CA . GLU A 1 124 ? -20.855 -41.494 5.863 1.00 26.60 128 GLU A CA 1
ATOM 719 C C . GLU A 1 124 ? -21.223 -40.275 5.038 1.00 26.06 128 GLU A C 1
ATOM 720 O O . GLU A 1 124 ? -22.410 -39.968 4.854 1.00 26.97 128 GLU A O 1
ATOM 726 N N . VAL A 1 125 ? -20.198 -39.587 4.536 1.00 24.65 129 VAL A N 1
ATOM 727 C CA . VAL A 1 125 ? -20.417 -38.440 3.661 1.00 23.78 129 VAL A CA 1
ATOM 728 C C . VAL A 1 125 ? -21.152 -38.870 2.402 1.00 23.09 129 VAL A C 1
ATOM 729 O O . VAL A 1 125 ? -22.115 -38.250 2.020 1.00 23.28 129 VAL A O 1
ATOM 733 N N . ASN A 1 126 ? -20.671 -39.916 1.733 1.00 21.82 130 ASN A N 1
ATOM 734 C CA . ASN A 1 126 ? -21.311 -40.404 0.535 1.00 21.76 130 ASN A CA 1
ATOM 735 C C . ASN A 1 126 ? -22.811 -40.659 0.736 1.00 22.44 130 ASN A C 1
ATOM 736 O O . ASN A 1 126 ? -23.650 -40.358 -0.118 1.00 22.41 130 ASN A O 1
ATOM 741 N N . THR A 1 127 ? -23.142 -41.218 1.878 1.00 23.86 131 THR A N 1
ATOM 742 C CA . THR A 1 127 ? -24.529 -41.503 2.217 1.00 26.46 131 THR A CA 1
ATOM 743 C C . THR A 1 127 ? -25.343 -40.231 2.425 1.00 26.36 131 THR A C 1
ATOM 744 O O . THR A 1 127 ? -26.437 -40.131 1.909 1.00 27.86 131 THR A O 1
ATOM 748 N N . ILE A 1 128 ? -24.807 -39.253 3.145 1.00 27.56 132 ILE A N 1
ATOM 749 C CA . ILE A 1 128 ? -25.516 -37.985 3.313 1.00 29.03 132 ILE A CA 1
ATOM 750 C C . ILE A 1 128 ? -25.814 -37.323 1.951 1.00 29.28 132 ILE A C 1
ATOM 751 O O . ILE A 1 128 ? -26.902 -36.760 1.764 1.00 28.55 132 ILE A O 1
ATOM 756 N N . MET A 1 129 ? -24.872 -37.437 1.001 1.00 28.48 133 MET A N 1
ATOM 757 C CA . MET A 1 129 ? -24.996 -36.783 -0.320 1.00 29.34 133 MET A CA 1
ATOM 758 C C . MET A 1 129 ? -25.991 -37.441 -1.218 1.00 28.81 133 MET A C 1
ATOM 759 O O . MET A 1 129 ? -26.595 -36.756 -2.036 1.00 27.13 133 MET A O 1
ATOM 764 N N . LEU A 1 130 ? -26.112 -38.769 -1.136 1.00 30.77 134 LEU A N 1
ATOM 765 C CA . LEU A 1 130 ? -27.202 -39.426 -1.880 1.00 33.92 134 LEU A CA 1
ATOM 766 C C . LEU A 1 130 ? -28.611 -38.997 -1.446 1.00 33.82 134 LEU A C 1
ATOM 767 O O . LEU A 1 130 ? -29.487 -38.900 -2.292 1.00 35.24 134 LEU A O 1
ATOM 772 N N . ASP A 1 131 ? -28.795 -38.691 -0.165 1.00 34.64 135 ASP A N 1
ATOM 773 C CA . ASP A 1 131 ? -30.086 -38.240 0.376 1.00 37.86 135 ASP A CA 1
ATOM 774 C C . ASP A 1 131 ? -30.332 -36.734 0.277 1.00 36.77 135 ASP A C 1
ATOM 775 O O . ASP A 1 131 ? -31.430 -36.304 -0.077 1.00 38.05 135 ASP A O 1
ATOM 780 N N . ASN A 1 132 ? -29.330 -35.939 0.633 1.00 33.84 136 ASN A N 1
ATOM 781 C CA . ASN A 1 132 ? -29.470 -34.482 0.633 1.00 30.87 136 ASN A CA 1
ATOM 782 C C . ASN A 1 132 ? -28.845 -33.918 -0.641 1.00 30.75 136 ASN A C 1
ATOM 783 O O . ASN A 1 132 ? -27.623 -34.030 -0.816 1.00 29.02 136 ASN A O 1
ATOM 788 N N . LYS A 1 133 ? -29.662 -33.307 -1.516 1.00 30.13 137 LYS A N 1
ATOM 789 C CA . LYS A 1 133 ? -29.185 -32.748 -2.784 1.00 29.60 137 LYS A CA 1
ATOM 790 C C . LYS A 1 133 ? -28.926 -31.208 -2.753 1.00 29.06 137 LYS A C 1
ATOM 791 O O . LYS A 1 133 ? -28.781 -30.544 -3.800 1.00 29.24 137 LYS A O 1
ATOM 797 N N . GLY A 1 134 ? -28.838 -30.639 -1.558 1.00 26.83 138 GLY A N 1
ATOM 798 C CA . GLY A 1 134 ? -28.611 -29.213 -1.456 1.00 23.95 138 GLY A CA 1
ATOM 799 C C . GLY A 1 134 ? -27.158 -28.845 -1.738 1.00 23.42 138 GLY A C 1
ATOM 800 O O . GLY A 1 134 ? -26.267 -29.663 -1.536 1.00 21.95 138 GLY A O 1
ATOM 801 N N . LEU A 1 135 ? -26.906 -27.608 -2.170 1.00 20.96 139 LEU A N 1
ATOM 802 C CA . LEU A 1 135 ? -25.516 -27.135 -2.286 1.00 21.05 139 LEU A CA 1
ATOM 803 C C . LEU A 1 135 ? -24.859 -27.042 -0.914 1.00 19.95 139 LEU A C 1
ATOM 804 O O . LEU A 1 135 ? -23.686 -27.371 -0.771 1.00 18.88 139 LEU A O 1
ATOM 809 N N . GLY A 1 136 ? -25.622 -26.594 0.083 1.00 18.85 140 GLY A N 1
ATOM 810 C CA . GLY A 1 136 ? -25.091 -26.326 1.419 1.00 19.53 140 GLY A CA 1
ATOM 811 C C . GLY A 1 136 ? -24.332 -27.477 2.074 1.00 19.76 140 GLY A C 1
ATOM 812 O O . GLY A 1 136 ? -23.244 -27.287 2.642 1.00 20.32 140 GLY A O 1
ATOM 813 N N . VAL A 1 137 ? -24.925 -28.666 2.037 1.00 19.98 141 VAL A N 1
ATOM 814 C CA . VAL A 1 137 ? -24.301 -29.842 2.626 1.00 20.47 141 VAL A CA 1
ATOM 815 C C . VAL A 1 137 ? -22.975 -30.225 1.919 1.00 20.39 141 VAL A C 1
ATOM 816 O O . VAL A 1 137 ? -22.064 -30.741 2.534 1.00 21.90 141 VAL A O 1
ATOM 820 N N . ARG A 1 138 ? -22.879 -29.961 0.622 1.00 21.40 142 ARG A N 1
ATOM 821 C CA . ARG A 1 138 ? -21.642 -30.196 -0.109 1.00 19.12 142 ARG A CA 1
ATOM 822 C C . ARG A 1 138 ? -20.552 -29.230 0.352 1.00 19.52 142 ARG A C 1
ATOM 823 O O . ARG A 1 138 ? -19.413 -29.649 0.618 1.00 18.05 142 ARG A O 1
ATOM 831 N N . LEU A 1 139 ? -20.906 -27.945 0.473 1.00 17.83 143 LEU A N 1
ATOM 832 C CA . LEU A 1 139 ? -19.963 -26.937 0.988 1.00 18.58 143 LEU A CA 1
ATOM 833 C C . LEU A 1 139 ? -19.574 -27.187 2.436 1.00 18.77 143 LEU A C 1
ATOM 834 O O . LEU A 1 139 ? -18.387 -27.037 2.799 1.00 19.45 143 LEU A O 1
ATOM 839 N N . ALA A 1 140 ? -20.557 -27.611 3.241 1.00 18.46 144 ALA A N 1
ATOM 840 C CA . ALA A 1 140 ? -20.321 -28.048 4.631 1.00 19.31 144 ALA A CA 1
ATOM 841 C C . ALA A 1 140 ? -19.324 -29.193 4.696 1.00 19.79 144 ALA A C 1
ATOM 842 O O . ALA A 1 140 ? -18.411 -29.173 5.518 1.00 20.47 144 ALA A O 1
ATOM 844 N N . THR A 1 141 ? -19.485 -30.191 3.824 1.00 21.46 145 THR A N 1
ATOM 845 C CA . THR A 1 141 ? -18.482 -31.284 3.745 1.00 21.00 145 THR A CA 1
ATOM 846 C C . THR A 1 141 ? -17.077 -30.769 3.425 1.00 20.77 145 THR A C 1
ATOM 847 O O . THR A 1 141 ? -16.088 -31.150 4.087 1.00 19.65 145 THR A O 1
ATOM 851 N N . ILE A 1 142 ? -16.981 -29.873 2.442 1.00 20.80 146 ILE A N 1
ATOM 852 C CA . ILE A 1 142 ? -15.681 -29.280 2.155 1.00 20.50 146 ILE A CA 1
ATOM 853 C C . ILE A 1 142 ? -15.061 -28.674 3.439 1.00 21.37 146 ILE A C 1
ATOM 854 O O . ILE A 1 142 ? -13.883 -28.954 3.760 1.00 22.32 146 ILE A O 1
ATOM 859 N N . SER A 1 143 ? -15.815 -27.836 4.157 1.00 20.85 147 SER A N 1
ATOM 860 C CA . SER A 1 143 ? -15.271 -27.181 5.365 1.00 22.40 147 SER A CA 1
ATOM 861 C C . SER A 1 143 ? -14.922 -28.188 6.459 1.00 21.71 147 SER A C 1
ATOM 862 O O . SER A 1 143 ? -13.915 -28.038 7.137 1.00 22.72 147 SER A O 1
ATOM 865 N N . PHE A 1 144 ? -15.792 -29.177 6.641 1.00 21.75 148 PHE A N 1
ATOM 866 C CA . PHE A 1 144 ? -15.585 -30.244 7.617 1.00 22.19 148 PHE A CA 1
ATOM 867 C C . PHE A 1 144 ? -14.280 -31.003 7.345 1.00 21.32 148 PHE A C 1
ATOM 868 O O . PHE A 1 144 ? -13.458 -31.135 8.239 1.00 22.25 148 PHE A O 1
ATOM 876 N N . ILE A 1 145 ? -14.083 -31.477 6.121 1.00 20.20 149 ILE A N 1
ATOM 877 C CA . ILE A 1 145 ? -12.885 -32.239 5.756 1.00 20.18 149 ILE A CA 1
ATOM 878 C C . ILE A 1 145 ? -11.619 -31.391 5.829 1.00 20.31 149 ILE A C 1
ATOM 879 O O . ILE A 1 145 ? -10.562 -31.865 6.263 1.00 20.14 149 ILE A O 1
ATOM 884 N N . THR A 1 146 ? -11.733 -30.135 5.411 1.00 20.33 150 THR A N 1
ATOM 885 C CA . THR A 1 146 ? -10.664 -29.136 5.556 1.00 21.36 150 THR A CA 1
ATOM 886 C C . THR A 1 146 ? -10.220 -28.999 7.019 1.00 20.73 150 THR A C 1
ATOM 887 O O . THR A 1 146 ? -9.038 -28.988 7.287 1.00 19.56 150 THR A O 1
ATOM 891 N N . GLU A 1 147 ? -11.168 -28.893 7.948 1.00 21.38 151 GLU A N 1
ATOM 892 C CA . GLU A 1 147 ? -10.847 -28.903 9.376 1.00 22.85 151 GLU A CA 1
ATOM 893 C C . GLU A 1 147 ? -10.195 -30.218 9.868 1.00 23.32 151 GLU A C 1
ATOM 894 O O . GLU A 1 147 ? -9.290 -30.180 10.689 1.00 24.98 151 GLU A O 1
ATOM 900 N N . LEU A 1 148 ? -10.654 -31.376 9.400 1.00 22.27 152 LEU A N 1
ATOM 901 C CA . LEU A 1 148 ? -9.946 -32.606 9.711 1.00 24.15 152 LEU A CA 1
ATOM 902 C C . LEU A 1 148 ? -8.511 -32.554 9.196 1.00 24.58 152 LEU A C 1
ATOM 903 O O . LEU A 1 148 ? -7.581 -33.019 9.872 1.00 23.58 152 LEU A O 1
ATOM 908 N N . GLY A 1 149 ? -8.330 -31.973 8.012 1.00 22.95 153 GLY A N 1
ATOM 909 C CA . GLY A 1 149 ? -6.993 -31.805 7.431 1.00 24.35 153 GLY A CA 1
ATOM 910 C C . GLY A 1 149 ? -6.100 -30.911 8.279 1.00 24.92 153 GLY A C 1
ATOM 911 O O . GLY A 1 149 ? -4.925 -31.222 8.469 1.00 25.42 153 GLY A O 1
ATOM 912 N N . ARG A 1 150 ? -6.658 -29.829 8.814 1.00 25.08 154 ARG A N 1
ATOM 913 C CA . ARG A 1 150 ? -5.937 -28.950 9.755 1.00 26.72 154 ARG A CA 1
ATOM 914 C C . ARG A 1 150 ? -5.459 -29.682 11.000 1.00 27.99 154 ARG A C 1
ATOM 915 O O . ARG A 1 150 ? -4.377 -29.412 11.517 1.00 27.24 154 ARG A O 1
ATOM 923 N N . ARG A 1 151 ? -6.278 -30.612 11.472 1.00 30.86 155 ARG A N 1
ATOM 924 C CA . ARG A 1 151 ? -6.011 -31.322 12.720 1.00 33.68 155 ARG A CA 1
ATOM 925 C C . ARG A 1 151 ? -5.090 -32.523 12.512 1.00 36.07 155 ARG A C 1
ATOM 926 O O . ARG A 1 151 ? -4.463 -32.993 13.453 1.00 36.52 155 ARG A O 1
ATOM 934 N N . CYS A 1 152 ? -4.973 -32.984 11.269 1.00 36.50 156 CYS A N 1
ATOM 935 C CA . CYS A 1 152 ? -4.145 -34.124 10.952 1.00 37.65 156 CYS A CA 1
ATOM 936 C C . CYS A 1 152 ? -2.651 -33.787 10.812 1.00 39.26 156 CYS A C 1
ATOM 937 O O . CYS A 1 152 ? -2.231 -33.025 9.917 1.00 39.61 156 CYS A O 1
ATOM 940 N N . MET A 1 153 ? -1.840 -34.408 11.665 1.00 40.16 157 MET A N 1
ATOM 941 C CA . MET A 1 153 ? -0.410 -34.141 11.677 1.00 41.66 157 MET A CA 1
ATOM 942 C C . MET A 1 153 ? 0.412 -35.083 10.793 1.00 41.23 157 MET A C 1
ATOM 943 O O . MET A 1 153 ? 1.643 -35.126 10.937 1.00 43.19 157 MET A O 1
ATOM 948 N N . ASN A 1 154 ? -0.251 -35.861 9.924 1.00 37.43 158 ASN A N 1
ATOM 949 C CA . ASN A 1 154 ? 0.410 -36.759 8.964 1.00 34.32 158 ASN A CA 1
ATOM 950 C C . ASN A 1 154 ? 0.099 -36.301 7.532 1.00 32.72 158 ASN A C 1
ATOM 951 O O . ASN A 1 154 ? -1.052 -36.398 7.102 1.00 30.78 158 ASN A O 1
ATOM 956 N N . PRO A 1 155 ? 1.119 -35.813 6.781 1.00 32.15 159 PRO A N 1
ATOM 957 C CA . PRO A 1 155 ? 0.844 -35.211 5.482 1.00 30.96 159 PRO A CA 1
ATOM 958 C C . PRO A 1 155 ? 0.331 -36.188 4.416 1.00 30.55 159 PRO A C 1
ATOM 959 O O . PRO A 1 155 ? -0.526 -35.812 3.622 1.00 29.01 159 PRO A O 1
ATOM 963 N N . VAL A 1 156 ? 0.878 -37.405 4.363 1.00 29.43 160 VAL A N 1
ATOM 964 C CA . VAL A 1 156 ? 0.436 -38.415 3.376 1.00 28.32 160 VAL A CA 1
ATOM 965 C C . VAL A 1 156 ? -1.045 -38.793 3.612 1.00 26.81 160 VAL A C 1
ATOM 966 O O . VAL A 1 156 ? -1.821 -38.864 2.677 1.00 26.51 160 VAL A O 1
ATOM 970 N N . LYS A 1 157 ? -1.414 -38.991 4.874 1.00 25.93 161 LYS A N 1
ATOM 971 C CA . LYS A 1 157 ? -2.784 -39.313 5.253 1.00 28.33 161 LYS A CA 1
ATOM 972 C C . LYS A 1 157 ? -3.722 -38.146 4.897 1.00 27.25 161 LYS A C 1
ATOM 973 O O . LYS A 1 157 ? -4.811 -38.364 4.391 1.00 25.25 161 LYS A O 1
ATOM 979 N N . THR A 1 158 ? -3.267 -36.914 5.151 1.00 26.34 162 THR A N 1
ATOM 980 C CA . THR A 1 158 ? -4.044 -35.734 4.885 1.00 24.95 162 THR A CA 1
ATOM 981 C C . THR A 1 158 ? -4.366 -35.619 3.409 1.00 24.13 162 THR A C 1
ATOM 982 O O . THR A 1 158 ? -5.499 -35.340 3.028 1.00 23.02 162 THR A O 1
ATOM 986 N N . ILE A 1 159 ? -3.387 -35.833 2.557 1.00 24.31 163 ILE A N 1
ATOM 987 C CA . ILE A 1 159 ? -3.670 -35.581 1.166 1.00 24.75 163 ILE A CA 1
ATOM 988 C C . ILE A 1 159 ? -4.422 -36.748 0.474 1.00 23.81 163 ILE A C 1
ATOM 989 O O . ILE A 1 159 ? -5.205 -36.549 -0.470 1.00 22.49 163 ILE A O 1
ATOM 994 N N . LYS A 1 160 ? -4.257 -37.948 1.016 1.00 24.00 164 LYS A N 1
ATOM 995 C CA . LYS A 1 160 ? -5.153 -39.075 0.667 1.00 24.31 164 LYS A CA 1
ATOM 996 C C . LYS A 1 160 ? -6.606 -38.802 1.038 1.00 21.08 164 LYS A C 1
ATOM 997 O O . LYS A 1 160 ? -7.514 -39.054 0.244 1.00 21.45 164 LYS A O 1
ATOM 1003 N N . MET A 1 161 ? -6.825 -38.315 2.253 1.00 19.05 165 MET A N 1
ATOM 1004 C CA . MET A 1 161 ? -8.139 -37.843 2.649 1.00 20.03 165 MET A CA 1
ATOM 1005 C C . MET A 1 161 ? -8.724 -36.819 1.646 1.00 19.42 165 MET A C 1
ATOM 1006 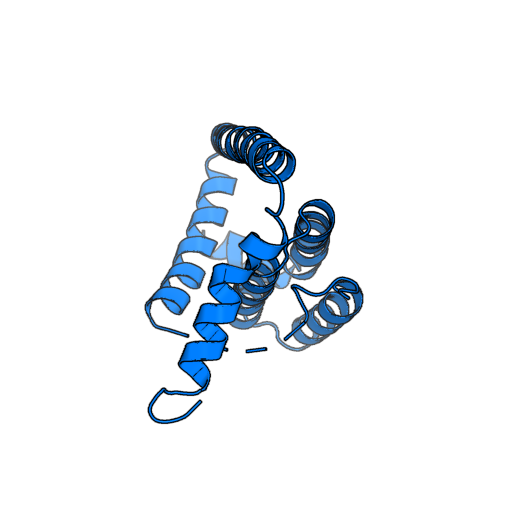O O . MET A 1 161 ? -9.827 -36.977 1.178 1.00 19.79 165 MET A O 1
ATOM 1011 N N . PHE A 1 162 ? -7.958 -35.788 1.295 1.00 20.43 166 PHE A N 1
ATOM 1012 C CA . PHE A 1 162 ? -8.443 -34.725 0.407 1.00 19.05 166 PHE A CA 1
ATOM 1013 C C . PHE A 1 162 ? -8.804 -35.309 -0.926 1.00 20.02 166 PHE A C 1
ATOM 1014 O O . PHE A 1 162 ? -9.829 -34.949 -1.501 1.00 19.66 166 PHE A O 1
ATOM 1022 N N . THR A 1 163 ? -7.936 -36.195 -1.420 1.00 20.50 167 THR A N 1
ATOM 1023 C CA . THR A 1 163 ? -8.101 -36.806 -2.739 1.00 21.49 167 THR A CA 1
ATOM 1024 C C . THR A 1 163 ? -9.385 -37.651 -2.779 1.00 20.35 167 THR A C 1
ATOM 1025 O O . THR A 1 163 ? -10.243 -37.452 -3.651 1.00 20.38 167 THR A O 1
ATOM 1029 N N . LEU A 1 164 ? -9.518 -38.580 -1.833 1.00 19.60 168 LEU A N 1
ATOM 1030 C CA . LEU A 1 164 ? -10.736 -39.395 -1.737 1.00 18.15 168 LEU A CA 1
ATOM 1031 C C . LEU A 1 164 ? -11.985 -38.524 -1.577 1.00 16.34 168 LEU A C 1
ATOM 1032 O O . LEU A 1 164 ? -12.895 -38.643 -2.341 1.00 16.15 168 LEU A O 1
ATOM 1037 N N . LEU A 1 165 ? -12.005 -37.662 -0.571 1.00 14.87 169 LEU A N 1
ATOM 1038 C CA . LEU A 1 165 ? -13.207 -36.867 -0.261 1.00 17.14 169 LEU A CA 1
ATOM 1039 C C . LEU A 1 165 ? -13.576 -35.875 -1.382 1.00 18.04 169 LEU A C 1
ATOM 1040 O O . LEU A 1 165 ? -14.748 -35.550 -1.560 1.00 18.24 169 LEU A O 1
ATOM 1045 N N . SER A 1 166 ? -12.592 -35.411 -2.152 1.00 17.79 170 SER A N 1
ATOM 1046 C CA . SER A 1 166 ? -12.944 -34.517 -3.263 1.00 20.33 170 SER A CA 1
ATOM 1047 C C . SER A 1 166 ? -13.713 -35.268 -4.358 1.00 18.76 170 SER A C 1
ATOM 1048 O O . SER A 1 166 ? -14.598 -34.705 -4.991 1.00 20.38 170 SER A O 1
ATOM 1051 N N . HIS A 1 167 ? -13.402 -36.548 -4.550 1.00 18.16 171 HIS A N 1
ATOM 1052 C CA . HIS A 1 167 ? -14.221 -37.401 -5.422 1.00 18.67 171 HIS A CA 1
ATOM 1053 C C . HIS A 1 167 ? -15.642 -37.525 -4.911 1.00 18.81 171 HIS A C 1
ATOM 1054 O O . HIS A 1 167 ? -16.601 -37.352 -5.669 1.00 20.23 171 HIS A O 1
ATOM 1061 N N . THR A 1 168 ? -15.768 -37.805 -3.615 1.00 17.88 172 THR A N 1
ATOM 1062 C CA . THR A 1 168 ? -17.066 -38.028 -2.984 1.00 18.38 172 THR A CA 1
ATOM 1063 C C . THR A 1 168 ? -17.960 -36.769 -2.982 1.00 18.85 172 THR A C 1
ATOM 1064 O O . THR A 1 168 ? -19.184 -36.838 -3.218 1.00 16.50 172 THR A O 1
ATOM 1068 N N . ILE A 1 169 ? -17.339 -35.620 -2.702 1.00 19.70 173 ILE A N 1
ATOM 1069 C CA . ILE A 1 169 ? -18.055 -34.346 -2.665 1.00 19.19 173 ILE A CA 1
ATOM 1070 C C . ILE A 1 169 ? -18.487 -33.922 -4.070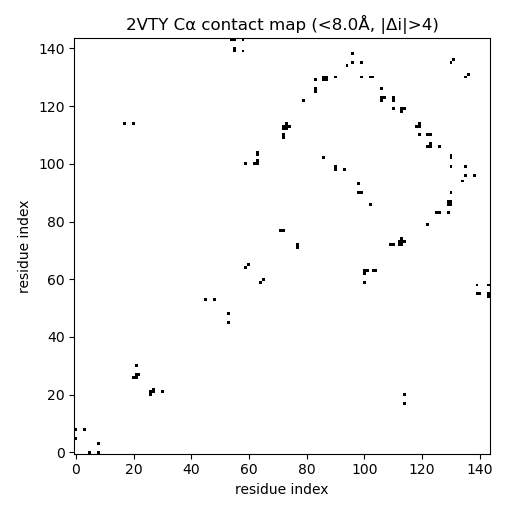 1.00 18.57 173 ILE A C 1
ATOM 1071 O O . ILE A 1 169 ? -19.597 -33.414 -4.249 1.00 19.64 173 ILE A O 1
ATOM 1076 N N . CYS A 1 170 ? -17.620 -34.137 -5.064 1.00 16.54 174 CYS A N 1
ATOM 1077 C CA . CYS A 1 170 ? -17.940 -33.722 -6.427 1.00 16.96 174 CYS A CA 1
ATOM 1078 C C . CYS A 1 170 ? -18.862 -34.721 -7.134 1.00 18.04 174 CYS A C 1
ATOM 1079 O O . CYS A 1 170 ? -18.487 -35.326 -8.141 1.00 18.53 174 CYS A O 1
ATOM 1082 N N . ASP A 1 171 ? -20.079 -34.880 -6.607 1.00 19.15 175 ASP A N 1
ATOM 1083 C CA . ASP A 1 171 ? -21.100 -35.655 -7.340 1.00 21.01 175 ASP A CA 1
ATOM 1084 C C . ASP A 1 171 ? -21.652 -34.805 -8.483 1.00 23.06 175 ASP A C 1
ATOM 1085 O O . ASP A 1 171 ? -21.260 -33.630 -8.633 1.00 21.99 175 ASP A O 1
ATOM 1090 N N . ASP A 1 172 ? -22.539 -35.395 -9.298 1.00 23.44 176 ASP A N 1
ATOM 1091 C CA . ASP A 1 172 ? -23.083 -34.696 -10.453 1.00 23.76 176 ASP A CA 1
ATOM 1092 C C . ASP A 1 172 ? -23.846 -33.483 -9.973 1.00 23.10 176 ASP A C 1
ATOM 1093 O O . ASP A 1 172 ? -23.848 -32.450 -10.623 1.00 22.51 176 ASP A O 1
ATOM 1098 N N . CYS A 1 173 ? -24.484 -33.622 -8.821 1.00 22.03 177 CYS A N 1
ATOM 1099 C CA . CYS A 1 173 ? -25.215 -32.539 -8.188 1.00 22.39 177 CYS A CA 1
ATOM 1100 C C . CYS A 1 173 ? -24.303 -31.327 -7.859 1.00 20.97 177 CYS A C 1
ATOM 1101 O O . CYS A 1 173 ? -24.591 -30.173 -8.233 1.00 19.87 177 CYS A O 1
ATOM 1104 N N . PHE A 1 174 ? -23.169 -31.584 -7.225 1.00 19.23 178 PHE A N 1
ATOM 1105 C CA . PHE A 1 174 ? -22.247 -30.502 -6.909 1.00 17.69 178 PHE A CA 1
ATOM 1106 C C . PHE A 1 174 ? -21.675 -29.857 -8.189 1.00 17.11 178 PHE A C 1
ATOM 1107 O O . PHE A 1 174 ? -21.609 -28.637 -8.311 1.00 16.44 178 PHE A O 1
ATOM 1115 N N . VAL A 1 175 ? -21.256 -30.678 -9.140 1.00 17.10 179 VAL A N 1
ATOM 1116 C CA . VAL A 1 175 ? -20.701 -30.157 -10.401 1.00 17.46 179 VAL A CA 1
ATOM 1117 C C . VAL A 1 175 ? -21.725 -29.261 -11.113 1.00 19.41 179 VAL A C 1
ATOM 1118 O O . VAL A 1 175 ? -21.381 -28.192 -11.627 1.00 19.89 179 VAL A O 1
ATOM 1122 N N . ASP A 1 176 ? -22.984 -29.716 -11.158 1.00 20.55 180 ASP A N 1
ATOM 1123 C CA . ASP A 1 176 ? -24.074 -28.932 -11.737 1.00 20.85 180 ASP A CA 1
ATOM 1124 C C . ASP A 1 176 ? -24.271 -27.585 -11.042 1.00 20.86 180 ASP A C 1
ATOM 1125 O O . ASP A 1 176 ? -24.429 -26.594 -11.698 1.00 22.33 180 ASP A O 1
ATOM 1130 N N . TYR A 1 177 ? -24.289 -27.552 -9.717 1.00 21.41 181 TYR A N 1
ATOM 1131 C CA . TYR A 1 177 ? -24.331 -26.277 -8.979 1.00 22.17 181 TYR A CA 1
ATOM 1132 C C . TYR A 1 177 ? -23.192 -25.329 -9.348 1.00 22.14 181 TYR A C 1
ATOM 1133 O O . TYR A 1 177 ? -23.423 -24.150 -9.658 1.00 21.15 181 TYR A O 1
ATOM 1142 N N . ILE A 1 178 ? -21.968 -25.848 -9.271 1.00 21.64 182 ILE A N 1
ATOM 1143 C CA . ILE A 1 178 ? -20.759 -25.067 -9.502 1.00 22.16 182 ILE A CA 1
ATOM 1144 C C . ILE A 1 178 ? -20.663 -24.500 -10.941 1.00 23.36 182 ILE A C 1
ATOM 1145 O O . ILE A 1 178 ? -20.414 -23.299 -11.133 1.00 22.75 182 ILE A O 1
ATOM 1150 N N . THR A 1 179 ? -20.876 -25.335 -11.955 1.00 22.90 183 THR A N 1
ATOM 1151 C CA . THR A 1 179 ? -20.979 -24.797 -13.314 1.00 24.03 183 THR A CA 1
ATOM 1152 C C . THR A 1 179 ? -22.152 -23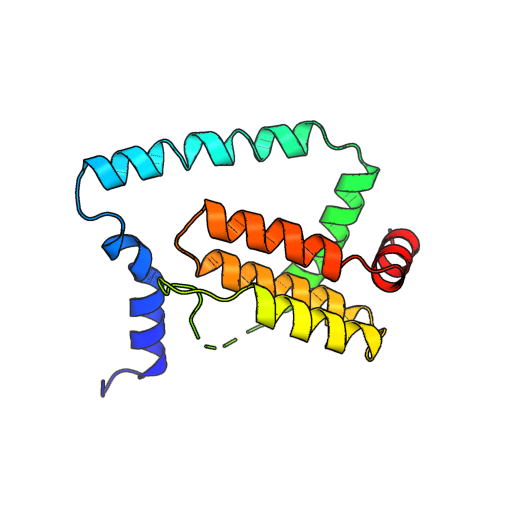.827 -13.528 1.00 24.16 183 THR A C 1
ATOM 1153 O O . THR A 1 179 ? -22.028 -22.916 -14.294 1.00 25.35 183 THR A O 1
ATOM 1157 N N . ASP A 1 180 ? -23.282 -24.024 -12.857 1.00 24.85 184 ASP A N 1
ATOM 1158 C CA . ASP A 1 180 ? -24.440 -23.121 -12.983 1.00 25.45 184 ASP A CA 1
ATOM 1159 C C . ASP A 1 180 ? -24.201 -21.697 -12.466 1.00 25.21 184 ASP A C 1
ATOM 1160 O O . ASP A 1 180 ? -24.742 -20.751 -13.011 1.00 26.61 184 ASP A O 1
ATOM 1165 N N . ILE A 1 181 ? -23.440 -21.550 -11.385 1.00 22.46 185 ILE A N 1
ATOM 1166 C CA . ILE A 1 181 ? -23.387 -20.292 -10.680 1.00 19.64 185 ILE A CA 1
ATOM 1167 C C . ILE A 1 181 ? -22.056 -19.584 -10.921 1.00 19.49 185 ILE A C 1
ATOM 1168 O O . ILE A 1 181 ? -21.813 -18.500 -10.391 1.00 19.42 185 ILE A O 1
ATOM 1173 N N . SER A 1 182 ? -21.187 -20.226 -11.691 1.00 20.50 186 SER A N 1
ATOM 1174 C CA . SER A 1 182 ? -19.924 -19.648 -12.032 1.00 22.69 186 SER A CA 1
ATOM 1175 C C . SER A 1 182 ? -19.981 -18.677 -13.230 1.00 23.31 186 SER A C 1
ATOM 1176 O O . SER A 1 182 ? -19.031 -17.884 -13.325 1.00 26.03 186 SER A O 1
#

B-factor: mean 31.41, std 17.3, range [7.19, 96.09]

InterPro domains:
  IPR011207 Orthopoxvirus protein F1 [PIRSF015971] (1-222)
  IPR021119 Poxvirus F1/C10 [PF11099] (65-220)
  IPR036834 Bcl-2-like superfamily [G3DSA:1.10.437.10] (34-186)

Secondary structure (DSSP, 8-state):
-TTS-HHHHHHHHHHTGGGGG--SHHHHHHHHHHHHHHHHHHHHHHHH--HHHHHHHHHHHHHHHHHHHH--TTSSS--HHHHHHHHHHHHHH---HHHHHHHHHHHHHHHHH---HHHHHHHHHHHHHHH--HHHHHHHHHH-

Radius of gyration: 17.81 Å; Cα contacts (8 Å, |Δi|>4): 68; chains: 1; bounding box: 46×29×53 Å